Protein AF-A0ABD1BE06-F1 (afdb_monomer_lite)

InterPro domains:
  IPR000891 Pyruvate carboxyltransferase [PF00682] (87-171)
  IPR000891 Pyruvate carboxyltransferase [PS50991] (87-171)
  IPR002034 Alpha-isopropylmalate/homocitrate synthase, conserved site [PS00815] (94-110)
  IPR013785 Aldolase-type TIM barrel [G3DSA:3.20.20.70] (71-171)
  IPR050073 2-IPM synthase/homocitrate synthase-like [PTHR10277] (75-171)

Secondary structure (DSSP, 8-state):
--------TT-SS-------PPP--S---S---EEEEETTEEEEEE--BTTTB---------SPPP---PPPPPP-BTTB-SSTT----EE-TTTTGGGSTT----HHHHHHHHHHHHHHT-SEEE---TTT-HHHHHHHHHHHHHGGGS--TTS--PEEE----SSTTT-

Foldseek 3Di:
DDWDQDDDPPDPDRDDTDPDDPDDDPDDDQWDWDWDDDPQAHTWTFTDHPDDDTDTDGDDDPPPDPPPPPPDADDDDPVDHPDPPDDAAEDCCQAVVCVPVPNPDFLVRLLVVLLVVVQVPHQEYASYQLLPDVRSVVSLVVCCVPQQPDQHPSRDRHHYHHDADPDPSRD

pLDDT: mean 73.43, std 25.9, range [32.44, 98.69]

Organism: NCBI:txid228776

Sequence (171 aa):
MASLILRSPNLTSPSFYVSSIPALSSTTSPSSSLHLRSHHYRTISLTTAGKFNLSCSLSADSTPLPRYSPRRRPEYIPNRISDPNYVRIFDTTLRDGEQSPGATLTSKEKLDIARQLAKLGVDIIEAGFPAASKDDFEAVKTIAETVGNTLAENGYVPVICGLSRCNKKDI

Radius of gyration: 26.02 Å; chains: 1; bounding box: 33×56×70 Å

Structure (mmCIF, N/CA/C/O backbone):
data_AF-A0ABD1BE06-F1
#
_entry.id   AF-A0ABD1BE06-F1
#
loop_
_atom_site.group_PDB
_atom_site.id
_atom_site.type_symbol
_atom_site.label_atom_id
_atom_site.label_alt_id
_atom_site.label_comp_id
_atom_site.label_asym_id
_atom_site.label_entity_id
_atom_site.label_seq_id
_atom_site.pdbx_PDB_ins_code
_atom_site.Cartn_x
_atom_site.Cartn_y
_atom_site.Cartn_z
_atom_site.occupancy
_atom_site.B_iso_or_equiv
_atom_site.auth_seq_id
_atom_site.auth_comp_id
_atom_site.auth_asym_id
_atom_site.auth_atom_id
_atom_site.pdbx_PDB_model_num
ATOM 1 N N . MET A 1 1 ? -5.519 32.349 -29.544 1.00 35.03 1 MET A N 1
ATOM 2 C CA . MET A 1 1 ? -4.631 31.166 -29.558 1.00 35.03 1 MET A CA 1
ATOM 3 C C . MET A 1 1 ? -5.277 30.112 -30.443 1.00 35.03 1 MET A C 1
ATOM 5 O O . MET A 1 1 ? -6.339 29.628 -30.081 1.00 35.03 1 MET A O 1
ATOM 9 N N . ALA A 1 2 ? -4.714 29.826 -31.619 1.00 33.78 2 ALA A N 1
ATOM 10 C CA . ALA A 1 2 ? -5.191 28.744 -32.482 1.00 33.78 2 ALA A CA 1
ATOM 11 C C . ALA A 1 2 ? -4.342 27.495 -32.212 1.00 33.78 2 ALA A C 1
ATOM 13 O O . ALA A 1 2 ? -3.117 27.573 -32.273 1.00 33.78 2 ALA A O 1
ATOM 14 N N . SER A 1 3 ? -4.979 26.370 -31.890 1.00 37.59 3 SER A N 1
ATOM 15 C CA . SER A 1 3 ? -4.311 25.070 -31.767 1.00 37.59 3 SER A CA 1
ATOM 16 C C . SER A 1 3 ? -4.623 24.250 -33.018 1.00 37.59 3 SER A C 1
ATOM 18 O O . SER A 1 3 ? -5.779 24.186 -33.438 1.00 37.59 3 SER A O 1
ATOM 20 N N . LEU A 1 4 ? -3.597 23.675 -33.651 1.00 41.94 4 LEU A N 1
ATOM 21 C CA . LEU A 1 4 ? -3.738 22.862 -34.860 1.00 41.94 4 LEU A CA 1
ATOM 22 C C . LEU A 1 4 ? -3.504 21.393 -34.498 1.00 41.94 4 LEU A C 1
ATOM 24 O O . LEU A 1 4 ? -2.412 21.024 -34.068 1.00 41.94 4 LEU A O 1
ATOM 28 N N . ILE A 1 5 ? -4.525 20.557 -34.682 1.00 45.16 5 ILE A N 1
ATOM 29 C CA . ILE A 1 5 ? -4.421 19.108 -34.482 1.00 45.16 5 ILE A CA 1
ATOM 30 C C . ILE A 1 5 ? -4.087 18.474 -35.831 1.00 45.16 5 ILE A C 1
ATOM 32 O O . ILE A 1 5 ? -4.927 18.434 -36.729 1.00 45.16 5 ILE A O 1
ATOM 36 N N . LEU A 1 6 ? -2.868 17.958 -35.974 1.00 44.47 6 LEU A N 1
ATOM 37 C CA . LEU A 1 6 ? -2.470 17.183 -37.149 1.00 44.47 6 LEU A CA 1
ATOM 38 C C . LEU A 1 6 ? -2.797 15.705 -36.911 1.00 44.47 6 LEU A C 1
ATOM 40 O O . LEU A 1 6 ? -2.235 15.066 -36.020 1.00 44.47 6 LEU A O 1
ATOM 44 N N . ARG A 1 7 ? -3.723 15.159 -37.707 1.00 39.53 7 ARG A N 1
ATOM 45 C CA . ARG A 1 7 ? -4.039 13.724 -37.729 1.00 39.53 7 ARG A CA 1
ATOM 46 C C . ARG A 1 7 ? -3.272 13.050 -38.861 1.00 39.53 7 ARG A C 1
ATOM 48 O O . ARG A 1 7 ? -3.360 13.483 -40.005 1.00 39.53 7 ARG A O 1
ATOM 55 N N . SER A 1 8 ? -2.549 11.977 -38.546 1.00 42.25 8 SER A N 1
ATOM 56 C CA . SER A 1 8 ? -2.038 11.059 -39.566 1.00 42.25 8 SER A CA 1
ATOM 57 C C . SER A 1 8 ? -3.178 10.139 -40.019 1.00 42.25 8 SER A C 1
ATOM 59 O O . SER A 1 8 ? -3.894 9.628 -39.155 1.00 42.25 8 SER A O 1
ATOM 61 N N . PRO A 1 9 ? -3.359 9.889 -41.328 1.00 40.19 9 PRO A N 1
ATOM 62 C CA . PRO A 1 9 ? -4.442 9.040 -41.830 1.00 40.19 9 PRO A CA 1
ATOM 63 C C . PRO A 1 9 ? -4.316 7.558 -41.429 1.00 40.19 9 PRO A C 1
ATOM 65 O O . PRO A 1 9 ? -5.279 6.818 -41.582 1.00 40.19 9 PRO A O 1
ATOM 68 N N . ASN A 1 10 ? -3.168 7.128 -40.886 1.00 40.81 10 ASN A N 1
ATOM 69 C CA . ASN A 1 10 ? -2.872 5.717 -40.597 1.00 40.81 10 ASN A CA 1
ATOM 70 C C . ASN A 1 10 ? -2.800 5.358 -39.097 1.00 40.81 10 ASN A C 1
ATOM 72 O O . ASN A 1 10 ? -2.345 4.267 -38.761 1.00 40.81 10 ASN A O 1
ATOM 76 N N . LEU A 1 11 ? -3.217 6.242 -38.181 1.00 43.50 11 LEU A N 1
ATOM 77 C CA . LEU A 1 11 ? -3.169 6.001 -36.727 1.00 43.50 11 LEU A CA 1
ATOM 78 C C . LEU A 1 11 ? -4.510 6.347 -36.060 1.00 43.50 11 LEU A C 1
ATOM 80 O O . LEU A 1 11 ? -5.125 7.367 -36.364 1.00 43.50 11 LEU A O 1
ATOM 84 N N . THR A 1 12 ? -4.953 5.504 -35.123 1.00 41.25 12 THR A N 1
ATOM 85 C CA . THR A 1 12 ? -6.256 5.603 -34.434 1.00 41.25 12 THR A CA 1
ATOM 86 C C . THR A 1 12 ? -6.282 6.599 -33.265 1.00 41.25 12 THR A C 1
ATOM 88 O O . THR A 1 12 ? -7.329 6.782 -32.646 1.00 41.25 12 THR A O 1
ATOM 91 N N . SER A 1 13 ? -5.179 7.302 -32.983 1.00 39.88 13 SER A N 1
ATOM 92 C CA . SER A 1 13 ? -5.102 8.354 -31.959 1.00 39.88 13 SER A CA 1
ATOM 93 C C . SER A 1 13 ? -4.324 9.589 -32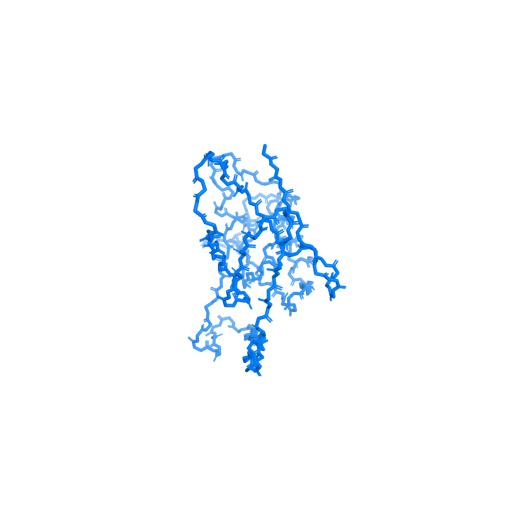.458 1.00 39.88 13 SER A C 1
ATOM 95 O O . SER A 1 13 ? -3.315 9.445 -33.151 1.00 39.88 13 SER A O 1
ATOM 97 N N . PRO A 1 14 ? -4.771 10.828 -32.156 1.00 40.31 14 PRO A N 1
ATOM 98 C CA . PRO A 1 14 ? -4.063 12.039 -32.571 1.00 40.31 14 PRO A CA 1
ATOM 99 C C . PRO A 1 14 ? -2.797 12.217 -31.721 1.00 40.31 14 PRO A C 1
ATOM 101 O O . PRO A 1 14 ? -2.886 12.405 -30.512 1.00 40.31 14 PRO A O 1
ATOM 104 N N . SER A 1 15 ? -1.612 12.143 -32.332 1.00 50.00 15 SER A N 1
ATOM 105 C CA . SER A 1 15 ? -0.344 12.073 -31.582 1.00 50.00 15 SER A CA 1
ATOM 106 C C . SER A 1 15 ? 0.370 13.407 -31.341 1.00 50.00 15 SER A C 1
ATOM 108 O O . SER A 1 15 ? 1.468 13.387 -30.790 1.00 50.00 15 SER A O 1
ATOM 110 N N . PHE A 1 16 ? -0.182 14.564 -31.732 1.00 47.78 16 PHE A N 1
ATOM 111 C CA . PHE A 1 16 ? 0.572 15.823 -31.646 1.00 47.78 16 PHE A CA 1
ATOM 112 C C . PHE A 1 16 ? -0.275 17.023 -31.210 1.00 47.78 16 PHE A C 1
ATOM 114 O O . PHE A 1 16 ? -1.317 17.313 -31.796 1.00 47.78 16 PHE A O 1
ATOM 121 N N . TYR A 1 17 ? 0.225 17.738 -30.197 1.00 37.91 17 TYR A N 1
ATOM 122 C CA . TYR A 1 17 ? -0.317 18.996 -29.689 1.00 37.91 17 TYR A CA 1
ATOM 123 C C . TYR A 1 17 ? 0.730 20.095 -29.880 1.00 37.91 17 TYR A C 1
ATOM 125 O O . TYR A 1 17 ? 1.838 19.994 -29.355 1.00 37.91 17 TYR A O 1
ATOM 133 N N . VAL A 1 18 ? 0.398 21.140 -30.639 1.00 44.56 18 VAL A N 1
ATOM 134 C CA . VAL A 1 18 ? 1.250 22.330 -30.777 1.00 44.56 18 VAL A CA 1
ATOM 135 C C . VAL A 1 18 ? 0.628 23.429 -29.925 1.00 44.56 18 VAL A C 1
ATOM 137 O O . VAL A 1 18 ? -0.462 23.916 -30.225 1.00 44.56 18 VAL A O 1
ATOM 140 N N . SER A 1 19 ? 1.293 23.774 -28.822 1.00 35.78 19 SER A N 1
ATOM 141 C CA . SER A 1 19 ? 0.739 24.648 -27.782 1.00 35.78 19 SER A CA 1
ATOM 142 C C . SER A 1 19 ? 0.806 26.141 -28.109 1.00 35.78 19 SER A C 1
ATOM 144 O O . SER A 1 19 ? 0.012 26.897 -27.555 1.00 35.78 19 SER A O 1
ATOM 146 N N . SER A 1 20 ? 1.676 26.571 -29.032 1.00 37.91 20 SER A N 1
ATOM 147 C CA . SER A 1 20 ? 1.848 27.992 -29.361 1.00 37.91 20 SER A CA 1
ATOM 148 C C . SER A 1 20 ? 2.323 28.185 -30.804 1.00 37.91 20 SER A C 1
ATOM 150 O O . SER A 1 20 ? 3.431 27.779 -31.148 1.00 37.91 20 SER A O 1
ATOM 152 N N . ILE A 1 21 ? 1.519 28.847 -31.642 1.00 44.59 21 ILE A N 1
ATOM 153 C CA . ILE A 1 21 ? 1.998 29.431 -32.906 1.00 44.59 21 ILE A CA 1
ATOM 154 C C . ILE A 1 21 ? 2.402 30.882 -32.592 1.00 44.59 21 ILE A C 1
ATOM 156 O O . ILE A 1 21 ? 1.544 31.632 -32.118 1.00 44.59 21 ILE A O 1
ATOM 160 N N . PRO A 1 22 ? 3.663 31.307 -32.803 1.00 37.34 22 PRO A N 1
ATOM 161 C CA . PRO A 1 22 ? 4.035 32.705 -32.606 1.00 37.34 22 PRO A CA 1
ATOM 162 C C . PRO A 1 22 ? 3.278 33.592 -33.606 1.00 37.34 22 PRO A C 1
ATOM 164 O O . PRO A 1 22 ? 3.129 33.237 -34.776 1.00 37.34 22 PRO A O 1
ATOM 167 N N . ALA A 1 23 ? 2.772 34.739 -33.145 1.00 35.34 23 ALA A N 1
ATOM 168 C CA . ALA A 1 23 ? 2.087 35.703 -34.000 1.00 35.34 23 ALA A CA 1
ATOM 169 C C . ALA A 1 23 ? 3.060 36.236 -35.067 1.00 35.34 23 ALA A C 1
ATOM 171 O O . ALA A 1 23 ? 4.103 36.794 -34.729 1.00 35.34 23 ALA A O 1
ATOM 172 N N . LEU A 1 24 ? 2.726 36.052 -36.349 1.00 41.53 24 LEU A N 1
ATOM 173 C CA . LEU A 1 24 ? 3.486 36.615 -37.467 1.00 41.53 24 LEU A CA 1
ATOM 174 C C . LEU A 1 24 ? 3.393 38.149 -37.422 1.00 41.53 24 LEU A C 1
ATOM 176 O O . LEU A 1 24 ? 2.318 38.705 -37.649 1.00 41.53 24 LEU A O 1
ATOM 180 N N . SER A 1 25 ? 4.508 38.837 -37.172 1.00 32.44 25 SER A N 1
ATOM 181 C CA . SER A 1 25 ? 4.654 40.250 -37.526 1.00 32.44 25 SER A CA 1
ATOM 182 C C . SER A 1 25 ? 4.948 40.375 -39.026 1.00 32.44 25 SER A C 1
ATOM 184 O O . SER A 1 25 ? 5.607 39.533 -39.636 1.00 32.44 25 SER A O 1
ATOM 186 N N . SER A 1 26 ? 4.387 41.410 -39.647 1.00 35.53 26 SER A N 1
ATOM 187 C CA . SER A 1 26 ? 4.256 41.596 -41.096 1.00 35.53 26 SER A CA 1
ATOM 188 C C . SER A 1 26 ? 5.537 42.050 -41.812 1.00 35.53 26 SER A C 1
ATOM 190 O O . SER A 1 26 ? 5.502 42.995 -42.599 1.00 35.53 26 SER A O 1
ATOM 192 N N . THR A 1 27 ? 6.670 41.390 -41.577 1.00 34.19 27 THR A N 1
ATOM 193 C CA . THR A 1 27 ? 7.905 41.614 -42.346 1.00 34.19 27 THR A CA 1
ATOM 194 C C . THR A 1 27 ? 8.480 40.276 -42.812 1.00 34.19 27 THR A C 1
ATOM 196 O O . THR A 1 27 ? 9.221 39.576 -42.130 1.00 34.19 27 THR A O 1
ATOM 199 N N . THR A 1 28 ? 8.056 39.889 -44.011 1.00 36.97 28 THR A N 1
ATOM 200 C CA . THR A 1 28 ? 8.385 38.641 -44.704 1.00 36.97 28 THR A CA 1
ATOM 201 C C . THR A 1 28 ? 9.868 38.508 -45.054 1.00 36.97 28 THR A C 1
ATOM 203 O O . THR A 1 28 ? 10.404 39.305 -45.819 1.00 36.97 28 THR A O 1
ATOM 206 N N . SER A 1 29 ? 10.474 37.400 -44.620 1.00 35.03 29 SER A N 1
ATOM 207 C CA . SER A 1 29 ? 11.461 36.636 -45.398 1.00 35.03 29 SER A CA 1
ATOM 208 C C . SER A 1 29 ? 10.888 35.216 -45.616 1.00 35.03 29 SER A C 1
ATOM 210 O O . SER A 1 29 ? 10.265 34.677 -44.701 1.00 35.03 29 SER A O 1
ATOM 212 N N . PRO A 1 30 ? 10.980 34.619 -46.823 1.00 39.34 30 PRO A N 1
ATOM 213 C CA . PRO A 1 30 ? 10.006 33.621 -47.294 1.00 39.34 30 PRO A CA 1
ATOM 214 C C . PRO A 1 30 ? 10.231 32.172 -46.829 1.00 39.34 30 PRO A C 1
ATOM 216 O O . PRO A 1 30 ? 9.539 31.281 -47.307 1.00 39.34 30 PRO A O 1
ATOM 219 N N . SER A 1 31 ? 11.146 31.912 -45.894 1.00 43.72 31 SER A N 1
ATOM 220 C CA . SER A 1 31 ? 11.446 30.543 -45.456 1.00 43.72 31 SER A CA 1
ATOM 221 C C . SER A 1 31 ? 11.788 30.502 -43.971 1.00 43.72 31 SER A C 1
ATOM 223 O O . SER A 1 31 ? 12.952 30.485 -43.586 1.00 43.72 31 SER A O 1
ATOM 225 N N . SER A 1 32 ? 10.768 30.483 -43.117 1.00 42.41 32 SER A N 1
ATOM 226 C CA . SER A 1 32 ? 10.936 30.171 -41.694 1.00 42.41 32 SER A CA 1
ATOM 227 C C . SER A 1 32 ? 10.696 28.672 -41.498 1.00 42.41 32 SER A C 1
ATOM 229 O O . SER A 1 32 ? 9.570 28.209 -41.661 1.00 42.41 32 SER A O 1
ATOM 231 N N . SER A 1 33 ? 11.738 27.899 -41.182 1.00 44.47 33 SER A N 1
ATOM 232 C CA . SER A 1 33 ? 11.607 26.470 -40.862 1.00 44.47 33 SER A CA 1
ATOM 233 C C . SER A 1 33 ? 11.544 26.262 -39.349 1.00 44.47 33 SER A C 1
ATOM 235 O O . SER A 1 33 ? 12.511 26.567 -38.646 1.00 44.47 33 SER A O 1
ATOM 237 N N . LEU A 1 34 ? 10.441 25.709 -38.843 1.00 44.16 34 LEU A N 1
ATOM 238 C CA . LEU A 1 34 ? 10.335 25.253 -37.452 1.00 44.16 34 LEU A CA 1
ATOM 239 C C . LEU A 1 34 ? 10.709 23.770 -37.369 1.00 44.16 34 LEU A C 1
ATOM 241 O O . LEU A 1 34 ? 10.161 22.954 -38.108 1.00 44.16 34 LEU A O 1
ATOM 245 N N . HIS A 1 35 ? 11.627 23.436 -36.460 1.00 44.28 35 HIS A N 1
ATOM 246 C CA . HIS A 1 35 ? 12.053 22.064 -36.187 1.00 44.28 35 HIS A CA 1
ATOM 247 C C . HIS A 1 35 ? 11.458 21.609 -34.849 1.00 44.28 35 HIS A C 1
ATOM 249 O O . HIS A 1 35 ? 11.864 22.100 -33.796 1.00 44.28 35 HIS A O 1
ATOM 255 N N . LEU A 1 36 ? 10.515 20.663 -34.872 1.00 43.56 36 LEU A N 1
ATOM 256 C CA . LEU A 1 36 ? 10.057 19.977 -33.658 1.00 43.56 36 LEU A CA 1
ATOM 257 C C . LEU A 1 36 ? 10.784 18.635 -33.504 1.00 43.56 36 LEU A C 1
ATOM 259 O O . LEU A 1 36 ? 10.876 17.854 -34.454 1.00 43.56 36 LEU A O 1
ATOM 263 N N . ARG A 1 37 ? 11.284 18.357 -32.294 1.00 38.72 37 ARG A N 1
ATOM 264 C CA . ARG A 1 37 ? 11.827 17.046 -31.911 1.00 38.72 37 ARG A CA 1
ATOM 265 C C . ARG A 1 37 ? 10.743 16.218 -31.224 1.00 38.72 37 ARG A C 1
ATOM 267 O O . ARG A 1 37 ? 10.124 16.687 -30.275 1.00 38.72 37 ARG A O 1
ATOM 274 N N . SER A 1 38 ? 10.546 14.984 -31.682 1.00 43.88 38 SER A N 1
ATOM 275 C CA . SER A 1 38 ? 9.702 13.977 -31.029 1.00 43.88 38 SER A CA 1
ATOM 276 C C . SER A 1 38 ? 10.582 12.830 -30.532 1.00 43.88 38 SER A C 1
ATOM 278 O O . SER A 1 38 ? 11.538 12.452 -31.203 1.00 43.88 38 SER A O 1
ATOM 280 N N . HIS A 1 39 ? 10.247 12.235 -29.384 1.00 41.94 39 HIS A N 1
ATOM 281 C CA . HIS A 1 39 ? 10.956 11.058 -28.863 1.00 41.94 39 HIS A CA 1
ATOM 282 C C . HIS A 1 39 ? 10.866 9.829 -29.785 1.00 41.94 39 HIS A C 1
ATOM 284 O O . HIS A 1 39 ? 11.693 8.930 -29.666 1.00 41.94 39 HIS A O 1
ATOM 290 N N . HIS A 1 40 ? 9.913 9.806 -30.724 1.00 45.06 40 HIS A N 1
ATOM 291 C CA . HIS A 1 40 ? 9.752 8.717 -31.691 1.00 45.06 40 HIS A CA 1
ATOM 292 C C . HIS A 1 40 ? 10.195 9.054 -33.122 1.00 45.06 40 HIS A C 1
ATOM 294 O O . HIS A 1 40 ? 10.327 8.139 -33.928 1.00 45.06 40 HIS A O 1
ATOM 300 N N . TYR A 1 41 ? 10.463 10.323 -33.452 1.00 44.19 41 TYR A N 1
ATOM 301 C CA . TYR A 1 41 ? 10.780 10.741 -34.824 1.00 44.19 41 TYR A CA 1
ATOM 302 C C . TYR A 1 41 ? 11.868 11.815 -34.839 1.00 44.19 41 TYR A C 1
ATOM 304 O O . TYR A 1 41 ? 11.776 12.816 -34.124 1.00 44.19 41 TYR A O 1
ATOM 312 N N . ARG A 1 42 ? 12.908 11.622 -35.668 1.00 44.41 42 ARG A N 1
ATOM 313 C CA . ARG A 1 42 ? 14.118 12.459 -35.617 1.00 44.41 42 ARG A CA 1
ATOM 314 C C . ARG A 1 42 ? 13.889 13.920 -36.013 1.00 44.41 42 ARG A C 1
ATOM 316 O O . ARG A 1 42 ? 14.591 14.773 -35.473 1.00 44.41 42 ARG A O 1
ATOM 323 N N . THR A 1 43 ? 12.959 14.258 -36.911 1.00 43.34 43 THR A N 1
ATOM 324 C CA . THR A 1 43 ? 12.722 15.661 -37.314 1.00 43.34 43 THR A CA 1
ATOM 325 C C . THR A 1 43 ? 11.352 15.840 -37.972 1.00 43.34 43 THR A C 1
ATOM 327 O O . THR A 1 43 ? 11.017 15.093 -38.884 1.00 43.34 43 THR A O 1
ATOM 330 N N . ILE A 1 44 ? 10.580 16.843 -37.539 1.00 47.97 44 ILE A N 1
ATOM 331 C CA . ILE A 1 44 ? 9.427 17.370 -38.287 1.00 47.97 44 ILE A CA 1
ATOM 332 C C . ILE A 1 44 ? 9.832 18.740 -38.832 1.00 47.97 44 ILE A C 1
ATOM 334 O O . ILE A 1 44 ? 10.119 19.642 -38.041 1.00 47.97 44 ILE A O 1
ATOM 338 N N . SER A 1 45 ? 9.855 18.886 -40.157 1.00 46.31 45 SER A N 1
ATOM 339 C CA . SER A 1 45 ? 10.127 20.158 -40.834 1.00 46.31 45 SER A CA 1
ATOM 340 C C . SER A 1 45 ? 8.823 20.771 -41.332 1.00 46.31 45 SER A C 1
ATOM 342 O O . SER A 1 45 ? 8.096 20.147 -42.101 1.00 46.31 45 SER A O 1
ATOM 344 N N . LEU A 1 46 ? 8.533 21.995 -40.895 1.00 46.81 46 LEU A N 1
ATOM 345 C CA . LEU A 1 46 ? 7.391 22.790 -41.349 1.00 46.81 46 LEU A CA 1
ATOM 346 C C . LEU A 1 46 ? 7.912 23.958 -42.186 1.00 46.81 46 LEU A C 1
ATOM 348 O O . LEU A 1 46 ? 8.637 24.806 -41.666 1.00 46.81 46 LEU A O 1
ATOM 352 N N . THR A 1 47 ? 7.557 23.997 -43.469 1.00 45.72 47 THR A N 1
ATOM 353 C CA . THR A 1 47 ? 7.867 25.107 -44.378 1.00 45.72 47 THR A CA 1
ATOM 354 C C . THR A 1 47 ? 6.581 25.807 -44.798 1.00 45.72 47 THR A C 1
ATOM 356 O O . THR A 1 47 ? 5.597 25.164 -45.158 1.00 45.72 47 THR A O 1
ATOM 359 N N . THR A 1 48 ? 6.582 27.138 -44.756 1.00 46.06 48 THR A N 1
ATOM 360 C CA . THR A 1 48 ? 5.449 27.954 -45.203 1.00 46.06 48 THR A CA 1
ATOM 361 C C . THR A 1 48 ? 5.796 28.578 -46.549 1.00 46.06 48 THR A C 1
ATOM 363 O O . THR A 1 48 ? 6.506 29.576 -46.597 1.00 46.06 48 THR A O 1
ATOM 366 N N . ALA A 1 49 ? 5.289 28.014 -47.645 1.00 39.97 49 ALA A N 1
ATOM 367 C CA . ALA A 1 49 ? 5.175 28.739 -48.910 1.00 39.97 49 ALA A CA 1
ATOM 368 C C . ALA A 1 49 ? 3.786 29.401 -48.956 1.00 39.97 49 ALA A C 1
ATOM 370 O O . ALA A 1 49 ? 2.828 28.845 -48.420 1.00 39.97 49 ALA A O 1
ATOM 371 N N . GLY A 1 50 ? 3.682 30.608 -49.519 1.00 43.59 50 GLY A N 1
ATOM 372 C CA . GLY A 1 50 ? 2.467 31.437 -49.495 1.00 43.59 50 GLY A CA 1
ATOM 373 C C . GLY A 1 50 ? 1.146 30.689 -49.766 1.00 43.59 50 GLY A C 1
ATOM 374 O O . GLY A 1 50 ? 1.106 29.712 -50.504 1.00 43.59 50 GLY A O 1
ATOM 375 N N . LYS A 1 51 ? 0.057 31.189 -49.155 1.00 42.31 51 LYS A N 1
ATOM 376 C CA . LYS A 1 51 ? -1.279 30.556 -49.059 1.00 42.31 51 LYS A CA 1
ATOM 377 C C . LYS A 1 51 ? -1.216 29.101 -48.548 1.00 42.31 51 LYS A C 1
ATOM 379 O O . LYS A 1 51 ? -1.375 28.147 -49.297 1.00 42.31 51 LYS A O 1
ATOM 384 N N . PHE A 1 52 ? -1.002 29.004 -47.229 1.00 38.56 52 PHE A N 1
ATOM 385 C CA . PHE A 1 52 ? -1.222 27.877 -46.305 1.00 38.56 52 PHE A CA 1
ATOM 386 C C . PHE A 1 52 ? -1.335 26.471 -46.925 1.00 38.56 52 PHE A C 1
ATOM 388 O O . PHE A 1 52 ? -2.397 25.855 -46.896 1.00 38.56 52 PHE A O 1
ATOM 395 N N . ASN A 1 53 ? -0.212 25.922 -47.389 1.00 34.09 53 ASN A N 1
ATOM 396 C CA . ASN A 1 53 ? -0.030 24.475 -47.493 1.00 34.09 53 ASN A CA 1
ATOM 397 C C . ASN A 1 53 ? 1.060 24.049 -46.502 1.00 34.09 53 ASN A C 1
ATOM 399 O O . ASN A 1 53 ? 2.208 24.462 -46.636 1.00 34.09 53 ASN A O 1
ATOM 403 N N . LEU A 1 54 ? 0.694 23.247 -45.496 1.00 41.66 54 LEU A N 1
ATOM 404 C CA . LEU A 1 5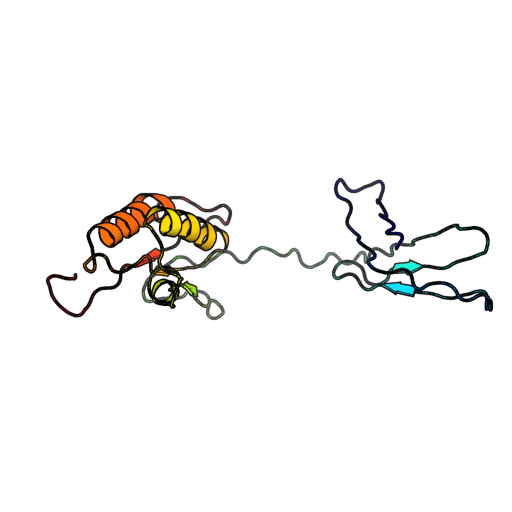4 ? 1.648 22.580 -44.607 1.00 41.66 54 LEU A CA 1
ATOM 405 C C . LEU A 1 54 ? 1.944 21.188 -45.175 1.00 41.66 54 LEU A C 1
ATOM 407 O O . LEU A 1 54 ? 1.064 20.329 -45.180 1.00 41.66 54 LEU A O 1
ATOM 411 N N . SER A 1 55 ? 3.181 20.942 -45.605 1.00 39.81 55 SER A N 1
ATOM 412 C CA . SER A 1 55 ? 3.663 19.595 -45.929 1.00 39.81 55 SER A CA 1
ATOM 413 C C . SER A 1 55 ? 4.544 19.068 -44.798 1.00 39.81 55 SER A C 1
ATOM 415 O O . SER A 1 55 ? 5.493 19.740 -44.404 1.00 39.81 55 SER A O 1
ATOM 417 N N . CYS A 1 56 ? 4.253 17.867 -44.295 1.00 41.75 56 CYS A N 1
ATOM 418 C CA . CYS A 1 56 ? 5.077 17.157 -43.316 1.00 41.75 56 CYS A CA 1
ATOM 419 C C . CYS A 1 56 ? 5.673 15.917 -43.992 1.00 41.75 56 CYS A C 1
ATOM 421 O O . CYS A 1 56 ? 4.925 15.053 -44.449 1.00 41.75 56 CYS A O 1
ATOM 423 N N . SER A 1 57 ? 7.000 15.826 -44.073 1.00 45.38 57 SER A N 1
ATOM 424 C CA . SER A 1 57 ? 7.695 14.615 -44.513 1.00 45.38 57 SER A CA 1
ATOM 425 C C . SER A 1 57 ? 8.203 13.844 -43.293 1.00 45.38 57 SER A C 1
ATOM 427 O O . SER A 1 57 ? 9.007 14.349 -42.514 1.00 45.38 57 SER A O 1
ATOM 429 N N . LEU A 1 58 ? 7.723 12.609 -43.116 1.00 46.44 58 LEU A N 1
ATOM 430 C CA . LEU A 1 58 ? 8.267 11.676 -42.129 1.00 46.44 58 LEU A CA 1
ATOM 431 C C . LEU A 1 58 ? 9.344 10.821 -42.800 1.00 46.44 58 LEU A C 1
ATOM 433 O O . LEU A 1 58 ? 9.034 9.999 -43.660 1.00 46.44 58 LEU A O 1
ATOM 437 N N . SER A 1 59 ? 10.600 10.973 -42.387 1.00 45.19 59 SER A N 1
ATOM 438 C CA . SER A 1 59 ? 11.629 9.969 -42.652 1.00 45.19 59 SER A CA 1
ATOM 439 C C . SER A 1 59 ? 11.552 8.893 -41.567 1.00 45.19 59 SER A C 1
ATOM 441 O O . SER A 1 59 ? 11.937 9.111 -40.418 1.00 45.19 59 SER A O 1
ATOM 443 N N . ALA A 1 60 ? 11.000 7.731 -41.917 1.00 48.03 60 ALA A N 1
ATOM 444 C CA . ALA A 1 60 ? 11.082 6.549 -41.070 1.00 48.03 60 ALA A CA 1
ATOM 445 C C . ALA A 1 60 ? 12.504 5.981 -41.174 1.00 48.03 60 ALA A C 1
ATOM 447 O O . ALA A 1 60 ? 12.945 5.598 -42.256 1.00 48.03 60 ALA A O 1
ATOM 448 N N . ASP A 1 61 ? 13.229 5.958 -40.058 1.00 43.47 61 ASP A N 1
ATOM 449 C CA . ASP A 1 61 ? 14.470 5.197 -39.948 1.00 43.47 61 ASP A CA 1
ATOM 450 C C . ASP A 1 61 ? 14.108 3.706 -40.038 1.00 43.47 61 ASP A C 1
ATOM 452 O O . ASP A 1 61 ? 13.332 3.199 -39.229 1.00 43.47 61 ASP A O 1
ATOM 456 N N . SER A 1 62 ? 14.599 3.019 -41.070 1.00 45.38 62 SER A N 1
ATOM 457 C CA . SER A 1 62 ? 14.326 1.598 -41.311 1.00 45.38 62 SER A CA 1
ATOM 458 C C . SER A 1 62 ? 15.162 0.672 -40.427 1.00 45.38 62 SER A C 1
ATOM 460 O O . SER A 1 62 ? 15.098 -0.547 -40.593 1.00 45.38 62 SER A O 1
ATOM 462 N N . THR A 1 63 ? 15.969 1.212 -39.510 1.00 48.56 63 THR A N 1
ATOM 463 C CA . THR A 1 63 ? 16.611 0.394 -38.483 1.00 48.56 63 THR A CA 1
ATOM 464 C C . THR A 1 63 ? 15.549 -0.082 -37.486 1.00 48.56 63 THR A C 1
ATOM 466 O O . THR A 1 63 ? 14.880 0.737 -36.852 1.00 48.56 63 THR A O 1
ATOM 469 N N . PRO A 1 64 ? 15.337 -1.405 -37.329 1.00 52.44 64 PRO A N 1
ATOM 470 C CA . PRO A 1 64 ? 14.442 -1.899 -36.297 1.00 52.44 64 PRO A CA 1
ATOM 471 C C . PRO A 1 64 ? 14.973 -1.409 -34.952 1.00 52.44 64 PRO A C 1
ATOM 473 O O . PRO A 1 64 ? 16.080 -1.783 -34.555 1.00 52.44 64 PRO A O 1
ATOM 476 N N . LEU A 1 65 ? 14.199 -0.578 -34.246 1.00 51.94 65 LEU A N 1
ATOM 477 C CA . LEU A 1 65 ? 14.484 -0.302 -32.843 1.00 51.94 65 LEU A CA 1
ATOM 478 C C . LEU A 1 65 ? 14.643 -1.658 -32.143 1.00 51.94 65 LEU A C 1
ATOM 480 O O . LEU A 1 65 ? 13.857 -2.572 -32.435 1.00 51.94 65 LEU A O 1
ATOM 484 N N . PRO A 1 66 ? 15.648 -1.835 -31.263 1.00 50.94 66 PRO A N 1
ATOM 485 C CA . PRO A 1 66 ? 15.777 -3.077 -30.520 1.00 50.94 66 PRO A CA 1
ATOM 486 C C . PRO A 1 66 ? 14.421 -3.351 -29.881 1.00 50.94 66 PRO A C 1
ATOM 488 O O . PRO A 1 66 ? 13.879 -2.481 -29.197 1.00 50.94 66 PRO A O 1
ATOM 491 N N . ARG A 1 67 ? 13.834 -4.517 -30.182 1.00 49.06 67 ARG A N 1
ATOM 492 C CA . ARG A 1 67 ? 12.548 -4.915 -29.609 1.00 49.06 67 ARG A CA 1
ATOM 493 C C . ARG A 1 67 ? 12.701 -4.811 -28.101 1.00 49.06 67 ARG A C 1
ATOM 495 O O . ARG A 1 67 ? 13.391 -5.640 -27.507 1.00 49.06 67 ARG A O 1
ATOM 502 N N . TYR A 1 68 ? 12.107 -3.773 -27.510 1.00 49.84 68 TYR A N 1
ATOM 503 C CA . TYR A 1 68 ? 12.029 -3.621 -26.069 1.00 49.84 68 TYR A CA 1
ATOM 504 C C . TYR A 1 68 ? 11.243 -4.825 -25.573 1.00 49.84 68 TYR A C 1
ATOM 506 O O . TYR A 1 68 ? 10.020 -4.879 -25.656 1.00 49.84 68 TYR A O 1
ATOM 514 N N . SER A 1 69 ? 11.975 -5.853 -25.167 1.00 54.78 69 SER A N 1
ATOM 515 C CA . SER A 1 69 ? 11.401 -6.971 -24.453 1.00 54.78 69 SER A CA 1
ATOM 516 C C . SER A 1 69 ? 11.298 -6.463 -23.026 1.00 54.78 69 SER A C 1
ATOM 518 O O . SER A 1 69 ? 12.352 -6.194 -22.438 1.00 54.78 69 SER A O 1
ATOM 520 N N . PRO A 1 70 ? 10.088 -6.236 -22.484 1.00 63.75 70 PRO A N 1
ATOM 521 C CA . PRO A 1 70 ? 9.965 -5.803 -21.104 1.00 63.75 70 PRO A CA 1
ATOM 522 C C . PRO A 1 70 ? 10.753 -6.793 -20.251 1.00 63.75 70 PRO A C 1
ATOM 524 O O . PRO A 1 70 ? 10.538 -8.007 -20.342 1.00 63.75 70 PRO A O 1
ATOM 527 N N . ARG A 1 71 ? 11.743 -6.290 -19.500 1.00 72.12 71 ARG A N 1
ATOM 528 C CA . ARG A 1 71 ? 12.509 -7.141 -18.589 1.00 72.12 71 ARG A CA 1
ATOM 529 C C . ARG A 1 71 ? 11.498 -7.782 -17.650 1.00 72.12 71 ARG A C 1
ATOM 531 O O . ARG A 1 71 ? 10.750 -7.080 -16.973 1.00 72.12 71 ARG A O 1
ATOM 538 N N . ARG A 1 72 ? 11.438 -9.113 -17.655 1.00 78.12 72 ARG A N 1
ATOM 539 C CA . ARG A 1 72 ? 10.590 -9.842 -16.714 1.00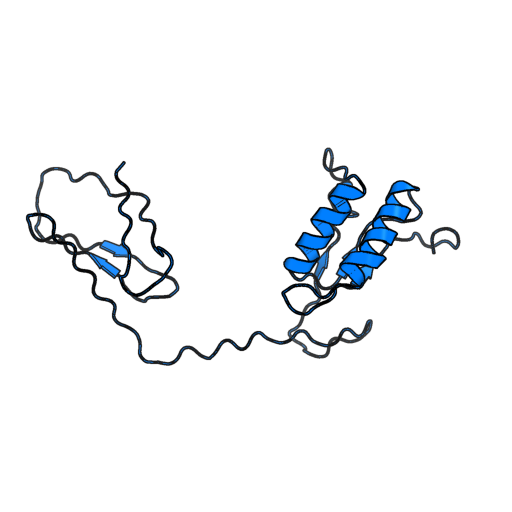 78.12 72 ARG A CA 1
ATOM 540 C C . ARG A 1 72 ? 11.111 -9.564 -15.311 1.00 78.12 72 ARG A C 1
ATOM 542 O O . ARG A 1 72 ? 12.324 -9.586 -15.100 1.00 78.12 72 ARG A O 1
ATOM 549 N N . ARG A 1 73 ? 10.204 -9.293 -14.373 1.00 86.31 73 ARG A N 1
ATOM 550 C CA . ARG A 1 73 ? 10.583 -9.181 -12.964 1.00 86.31 73 ARG A CA 1
ATOM 551 C C . ARG A 1 73 ? 11.193 -10.502 -12.500 1.00 86.31 73 ARG A C 1
ATOM 553 O O . ARG A 1 73 ? 10.706 -11.558 -12.916 1.00 86.31 73 ARG A O 1
ATOM 560 N N . PRO A 1 74 ? 12.252 -10.461 -11.681 1.00 89.69 74 PRO A N 1
ATOM 561 C CA . PRO A 1 74 ? 12.777 -11.661 -11.061 1.00 89.69 74 PRO A CA 1
ATOM 562 C C . PRO A 1 74 ? 11.732 -12.261 -10.117 1.00 89.69 74 PRO A C 1
ATOM 564 O O . PRO A 1 74 ? 10.874 -11.559 -9.582 1.00 89.69 74 PRO A O 1
ATOM 567 N N . GLU A 1 75 ? 11.829 -13.567 -9.893 1.00 90.12 75 GLU A N 1
ATOM 568 C CA . GLU A 1 75 ? 11.044 -14.252 -8.871 1.00 90.12 75 GLU A CA 1
ATOM 569 C C . GLU A 1 75 ? 11.319 -13.647 -7.483 1.00 90.12 75 GLU A C 1
ATOM 571 O O . GLU A 1 75 ? 12.462 -13.312 -7.140 1.00 90.12 75 GLU A O 1
ATOM 576 N N . TYR A 1 76 ? 10.270 -13.493 -6.673 1.00 91.50 76 TYR A N 1
ATOM 577 C CA . TYR A 1 76 ? 10.415 -12.966 -5.323 1.00 91.50 76 TYR A CA 1
ATOM 578 C C . TYR A 1 76 ? 10.963 -14.041 -4.377 1.00 91.50 76 TYR A C 1
ATOM 580 O O . TYR A 1 76 ? 10.297 -15.021 -4.060 1.00 91.50 76 TYR A O 1
ATOM 588 N N . ILE A 1 77 ? 12.179 -13.816 -3.880 1.00 94.50 77 ILE A N 1
ATOM 589 C CA . ILE A 1 77 ? 12.810 -14.604 -2.818 1.00 94.50 77 ILE A CA 1
ATOM 590 C C . ILE A 1 77 ? 13.231 -13.612 -1.723 1.00 94.50 77 ILE A C 1
ATOM 592 O O . ILE A 1 77 ? 14.063 -12.745 -2.013 1.00 94.50 77 ILE A O 1
ATOM 596 N N . PRO A 1 78 ? 12.708 -13.685 -0.482 1.00 93.75 78 PRO A N 1
ATOM 597 C CA . PRO A 1 78 ? 12.925 -12.657 0.543 1.00 93.75 78 PRO A CA 1
ATOM 598 C C . PRO A 1 78 ? 14.387 -12.213 0.698 1.00 93.75 78 PRO A C 1
ATOM 600 O O . PRO A 1 78 ? 14.678 -11.024 0.621 1.00 93.75 78 PRO A O 1
ATOM 603 N N . ASN A 1 79 ? 15.318 -13.168 0.753 1.00 95.69 79 ASN A N 1
ATOM 604 C CA . ASN A 1 79 ? 16.739 -12.916 1.022 1.00 95.69 79 ASN A CA 1
ATOM 605 C C . ASN A 1 79 ? 17.639 -12.950 -0.228 1.00 95.69 79 ASN A C 1
ATOM 607 O O . ASN A 1 79 ? 18.855 -13.088 -0.105 1.00 95.69 79 ASN A O 1
ATOM 611 N N . ARG A 1 80 ? 17.073 -12.891 -1.442 1.00 95.06 80 ARG A N 1
ATOM 612 C CA . ARG A 1 80 ? 17.846 -13.003 -2.690 1.00 95.06 80 ARG A CA 1
ATOM 613 C C . ARG A 1 80 ? 17.230 -12.190 -3.823 1.00 95.06 80 ARG A C 1
ATOM 615 O O . ARG A 1 80 ? 16.030 -12.267 -4.059 1.00 95.06 80 ARG A O 1
ATOM 622 N N . ILE A 1 81 ? 18.070 -11.488 -4.581 1.00 94.50 81 ILE A N 1
ATOM 623 C CA . ILE A 1 81 ? 17.708 -10.837 -5.847 1.00 94.50 81 ILE A CA 1
ATOM 624 C C . ILE A 1 81 ? 18.546 -11.490 -6.951 1.00 94.50 81 ILE A C 1
ATOM 626 O O . ILE A 1 81 ? 19.769 -11.537 -6.851 1.00 94.50 81 ILE A O 1
ATOM 630 N N . SER A 1 82 ? 17.895 -12.076 -7.959 1.00 90.75 82 SER A N 1
ATOM 631 C CA . SER A 1 82 ? 18.577 -12.888 -8.977 1.00 90.75 82 SER A CA 1
ATOM 632 C C . SER A 1 82 ? 19.237 -12.072 -10.091 1.00 90.75 82 SER A C 1
ATOM 634 O O . SER A 1 82 ? 20.245 -12.514 -10.632 1.00 90.75 82 SER A O 1
ATOM 636 N N . ASP A 1 83 ? 18.680 -10.911 -10.445 1.00 92.25 83 ASP A N 1
ATOM 637 C CA . ASP A 1 83 ? 19.293 -9.972 -11.393 1.00 92.25 83 ASP A CA 1
ATOM 638 C C . ASP A 1 83 ? 20.066 -8.904 -10.599 1.00 92.25 83 ASP A C 1
ATOM 640 O O . ASP A 1 83 ? 19.438 -8.162 -9.840 1.00 92.25 83 ASP A O 1
ATOM 644 N N . PRO A 1 84 ? 21.398 -8.787 -10.761 1.00 91.44 84 PRO A N 1
ATOM 645 C CA . PRO A 1 84 ? 22.202 -7.803 -10.034 1.00 91.44 84 PRO A CA 1
ATOM 646 C C . PRO A 1 84 ? 21.841 -6.346 -10.359 1.00 91.44 84 PRO A C 1
ATOM 648 O O . PRO A 1 84 ? 22.227 -5.448 -9.619 1.00 91.44 84 PRO A O 1
ATOM 651 N N . ASN A 1 85 ? 21.106 -6.095 -11.447 1.00 92.19 85 ASN A N 1
ATOM 652 C CA . ASN A 1 85 ? 20.638 -4.759 -11.819 1.00 92.19 85 ASN A CA 1
ATOM 653 C C . ASN A 1 85 ? 19.220 -4.459 -11.312 1.00 92.19 85 ASN A C 1
ATOM 655 O O . ASN A 1 85 ? 18.681 -3.395 -11.616 1.00 92.19 85 ASN A O 1
ATOM 659 N N . TYR A 1 86 ? 18.582 -5.398 -10.608 1.00 94.19 86 TYR A N 1
ATOM 660 C CA . TYR A 1 86 ? 17.231 -5.216 -10.097 1.00 94.19 86 TYR A CA 1
ATOM 661 C C . TYR A 1 86 ? 17.256 -4.609 -8.696 1.00 94.19 86 TYR A C 1
ATOM 663 O O . TYR A 1 86 ? 17.902 -5.131 -7.789 1.00 94.19 86 TYR A O 1
ATOM 671 N N . VAL A 1 87 ? 16.497 -3.532 -8.508 1.00 95.38 87 VAL A N 1
ATOM 672 C CA . VAL A 1 87 ? 16.285 -2.889 -7.209 1.00 95.38 87 VAL A CA 1
ATOM 673 C C . VAL A 1 87 ? 14.821 -3.067 -6.842 1.00 95.38 87 VAL A C 1
ATOM 675 O O . VAL A 1 87 ? 13.950 -2.672 -7.613 1.00 95.38 87 VAL A O 1
ATOM 678 N N . ARG A 1 88 ? 14.552 -3.662 -5.675 1.00 96.06 88 ARG A N 1
ATOM 679 C CA . ARG A 1 88 ? 13.186 -3.764 -5.156 1.00 96.06 88 ARG A CA 1
ATOM 680 C C . ARG A 1 88 ? 12.721 -2.413 -4.639 1.00 96.06 88 ARG A C 1
ATOM 682 O O . ARG A 1 88 ? 13.422 -1.785 -3.846 1.00 96.06 88 ARG A O 1
ATOM 689 N N . ILE A 1 89 ? 11.525 -2.013 -5.039 1.00 97.44 89 ILE A N 1
ATOM 690 C CA . ILE A 1 89 ? 10.864 -0.812 -4.546 1.00 97.44 89 ILE A CA 1
ATOM 691 C C . ILE A 1 89 ? 9.936 -1.197 -3.398 1.00 97.44 89 ILE A C 1
ATOM 693 O O . ILE A 1 89 ? 8.952 -1.915 -3.586 1.00 97.44 89 ILE A O 1
ATOM 697 N N . PHE A 1 90 ? 10.283 -0.711 -2.212 1.00 98.44 90 PHE A N 1
ATOM 698 C CA . PHE A 1 90 ? 9.471 -0.792 -1.008 1.00 98.44 90 PHE A CA 1
ATOM 699 C C . PHE A 1 90 ? 8.773 0.552 -0.813 1.00 98.44 90 PHE A C 1
ATOM 701 O O . PHE A 1 90 ? 9.441 1.563 -0.597 1.00 98.44 90 PHE A O 1
ATOM 708 N N . ASP A 1 91 ? 7.449 0.565 -0.928 1.00 98.56 91 ASP A N 1
ATOM 709 C CA . ASP A 1 91 ? 6.643 1.777 -0.809 1.00 98.56 91 ASP A CA 1
ATOM 710 C C . ASP A 1 91 ? 5.983 1.861 0.574 1.00 98.56 91 ASP A C 1
ATOM 712 O O . ASP A 1 91 ? 5.314 0.920 1.007 1.00 98.56 91 ASP A O 1
ATOM 716 N N . THR A 1 92 ? 6.177 2.991 1.260 1.00 98.06 92 THR A N 1
ATOM 717 C CA . THR A 1 92 ? 5.660 3.268 2.613 1.00 98.06 92 THR A CA 1
ATOM 718 C C . THR A 1 92 ? 4.507 4.276 2.621 1.00 98.06 92 THR A C 1
ATOM 720 O O . THR A 1 92 ? 4.140 4.797 3.677 1.00 98.06 92 THR A O 1
ATOM 723 N N . THR A 1 93 ? 3.908 4.581 1.463 1.00 97.69 93 THR A N 1
ATOM 724 C CA . THR A 1 93 ? 2.883 5.634 1.332 1.00 97.69 93 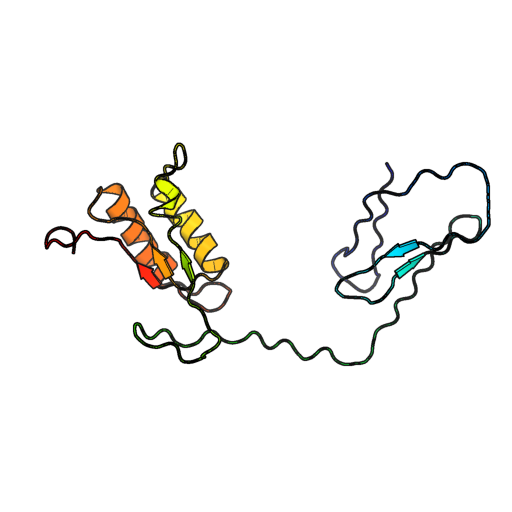THR A CA 1
ATOM 725 C C . THR A 1 93 ? 1.700 5.402 2.272 1.00 97.69 93 THR A C 1
ATOM 727 O O . THR A 1 93 ? 1.207 6.345 2.885 1.00 97.69 93 THR A O 1
ATOM 730 N N . LEU A 1 94 ? 1.267 4.149 2.432 1.00 97.88 94 LEU A N 1
ATOM 731 C CA . LEU A 1 94 ? 0.092 3.796 3.237 1.00 97.88 94 LEU A CA 1
ATOM 732 C C . LEU A 1 94 ? 0.350 3.731 4.748 1.00 97.88 94 LEU A C 1
ATOM 734 O O . LEU A 1 94 ? -0.601 3.507 5.495 1.00 97.88 94 LEU A O 1
ATOM 738 N N . ARG A 1 95 ? 1.603 3.900 5.191 1.00 96.81 95 ARG A N 1
ATOM 739 C CA . ARG A 1 95 ? 1.996 3.820 6.605 1.00 96.81 95 ARG A CA 1
ATOM 740 C C . ARG A 1 95 ? 2.763 5.045 7.084 1.00 96.81 95 ARG A C 1
ATOM 742 O O . ARG A 1 95 ? 2.349 5.660 8.055 1.00 96.81 95 ARG A O 1
ATOM 749 N N . ASP A 1 96 ? 3.873 5.404 6.442 1.00 95.44 96 ASP A N 1
ATOM 750 C CA . ASP A 1 96 ? 4.612 6.630 6.779 1.00 95.44 96 ASP A CA 1
ATOM 751 C C . ASP A 1 96 ? 4.002 7.843 6.080 1.00 95.44 96 ASP A C 1
ATOM 753 O O . ASP A 1 96 ? 3.888 8.909 6.682 1.00 95.44 96 ASP A O 1
ATOM 757 N N . GLY A 1 97 ? 3.561 7.683 4.827 1.00 95.25 97 GLY A N 1
ATOM 758 C CA . GLY A 1 97 ? 2.951 8.776 4.067 1.00 95.25 97 GLY A CA 1
ATOM 759 C C . GLY A 1 97 ? 1.716 9.358 4.762 1.00 95.25 97 GLY A C 1
ATOM 760 O O . GLY A 1 97 ? 1.588 10.581 4.861 1.00 95.25 97 GLY A O 1
ATOM 761 N N . GLU A 1 98 ? 0.869 8.499 5.335 1.00 93.19 98 GLU A N 1
ATOM 762 C CA . GLU A 1 98 ? -0.329 8.911 6.081 1.00 93.19 98 GLU A CA 1
ATOM 763 C C . GLU A 1 98 ? -0.047 9.654 7.399 1.00 93.19 98 GLU A C 1
ATOM 765 O O . GLU A 1 98 ? -0.949 10.288 7.947 1.00 93.19 98 GLU A O 1
ATOM 770 N N . GLN A 1 99 ? 1.195 9.622 7.908 1.00 90.19 99 GLN A N 1
ATOM 771 C CA . GLN A 1 99 ? 1.591 10.395 9.096 1.00 90.19 99 GLN A CA 1
ATOM 772 C C . GLN A 1 99 ? 1.831 11.879 8.780 1.00 90.19 99 GLN A C 1
ATOM 774 O O . GLN A 1 99 ? 2.039 12.685 9.691 1.00 90.19 99 GLN A O 1
ATOM 779 N N . SER A 1 100 ? 1.791 12.265 7.502 1.00 92.12 100 SER A N 1
ATOM 780 C CA . SER A 1 100 ? 1.904 13.664 7.096 1.00 92.12 100 SER A CA 1
ATOM 781 C C . SER A 1 100 ? 0.665 14.464 7.533 1.00 92.12 100 SER A C 1
ATOM 783 O O . SER A 1 100 ? -0.462 13.976 7.400 1.00 92.12 100 SER A O 1
ATOM 785 N N . PRO A 1 101 ? 0.819 15.714 8.016 1.00 91.44 101 PRO A N 1
ATOM 786 C CA . PRO A 1 101 ? -0.318 16.550 8.389 1.00 91.44 101 PRO A CA 1
ATOM 787 C C . PRO A 1 101 ? -1.335 16.690 7.248 1.00 91.44 101 PRO A C 1
ATOM 789 O O . PRO A 1 101 ? -0.995 17.141 6.156 1.00 91.44 101 PRO A O 1
ATOM 792 N N . GLY A 1 102 ? -2.588 16.312 7.511 1.00 90.50 102 GLY A N 1
ATOM 793 C CA . GLY A 1 102 ? -3.676 16.371 6.528 1.00 90.50 102 GLY A CA 1
ATOM 794 C C . GLY A 1 102 ? -3.720 15.216 5.519 1.00 90.50 102 GLY A C 1
ATOM 795 O O . GLY A 1 102 ? -4.545 15.266 4.613 1.00 90.50 102 GLY A O 1
ATOM 796 N N . ALA A 1 103 ? -2.880 14.186 5.669 1.00 90.75 103 ALA A N 1
ATOM 797 C CA . ALA A 1 103 ? -2.827 13.020 4.779 1.00 90.75 103 ALA A CA 1
ATOM 798 C C . ALA A 1 103 ? -3.399 11.737 5.411 1.00 90.75 103 ALA A C 1
ATOM 800 O O . ALA A 1 103 ? -3.059 10.638 4.983 1.00 90.75 103 ALA A O 1
ATOM 801 N N . THR A 1 104 ? -4.245 11.855 6.437 1.00 91.25 104 THR A N 1
ATOM 802 C CA . THR A 1 104 ? -4.875 10.694 7.078 1.00 91.25 104 THR A CA 1
ATOM 803 C C . THR A 1 104 ? -5.749 9.947 6.077 1.00 91.25 104 THR A C 1
ATOM 805 O O . THR A 1 104 ? -6.601 10.555 5.432 1.00 91.25 104 THR A O 1
ATOM 808 N N . LEU A 1 105 ? -5.547 8.634 5.971 1.00 93.88 105 LEU A N 1
ATOM 809 C CA . LEU A 1 105 ? -6.256 7.779 5.028 1.00 93.88 105 LEU A CA 1
ATOM 810 C C . LEU A 1 105 ? -7.255 6.889 5.762 1.00 93.88 105 LEU A C 1
ATOM 812 O O . LEU A 1 105 ? -6.929 6.241 6.753 1.00 93.88 105 LEU A O 1
ATOM 816 N N . THR A 1 106 ? -8.465 6.801 5.231 1.00 93.69 106 THR A N 1
ATOM 817 C CA . THR A 1 106 ? -9.427 5.767 5.619 1.00 93.69 106 THR A CA 1
ATOM 818 C C . THR A 1 106 ? -9.032 4.412 5.032 1.00 93.69 106 THR A C 1
ATOM 820 O O . THR A 1 106 ? -8.401 4.340 3.974 1.00 93.69 106 THR A O 1
ATOM 823 N N . SER A 1 107 ? -9.494 3.312 5.636 1.00 94.19 107 SER A N 1
ATOM 824 C CA . SER A 1 107 ? -9.337 1.953 5.084 1.00 94.19 107 SER A CA 1
ATOM 825 C C . SER A 1 107 ? -9.668 1.835 3.586 1.00 94.19 107 SER A C 1
ATOM 827 O O . SER A 1 107 ? -8.983 1.138 2.834 1.00 94.19 107 SER A O 1
ATOM 829 N N . LYS A 1 108 ? -10.712 2.536 3.126 1.00 95.44 108 LYS A N 1
ATOM 830 C CA . LYS A 1 108 ? -11.124 2.531 1.717 1.00 95.44 108 LYS A CA 1
ATOM 831 C C . LYS A 1 108 ? -10.113 3.254 0.824 1.00 95.44 108 LYS A C 1
ATOM 833 O O . LYS A 1 108 ? -9.748 2.725 -0.222 1.00 95.44 108 LYS A O 1
ATOM 838 N N . GLU A 1 109 ? -9.646 4.428 1.243 1.00 96.69 109 GLU A N 1
ATOM 839 C CA . GLU A 1 109 ? -8.627 5.189 0.511 1.00 96.69 109 GLU A CA 1
ATOM 840 C C . GLU A 1 109 ? -7.305 4.422 0.450 1.00 96.69 109 GLU A C 1
ATOM 842 O O . GLU A 1 109 ? -6.691 4.357 -0.617 1.00 96.69 109 GLU A O 1
ATOM 847 N N . LYS A 1 110 ? -6.911 3.753 1.545 1.00 97.56 110 LYS A N 1
ATOM 848 C CA . LYS A 1 110 ? -5.743 2.861 1.553 1.00 97.56 110 LYS A CA 1
ATOM 849 C C . LYS A 1 110 ? -5.864 1.767 0.498 1.00 97.56 110 LYS A C 1
ATOM 851 O O . 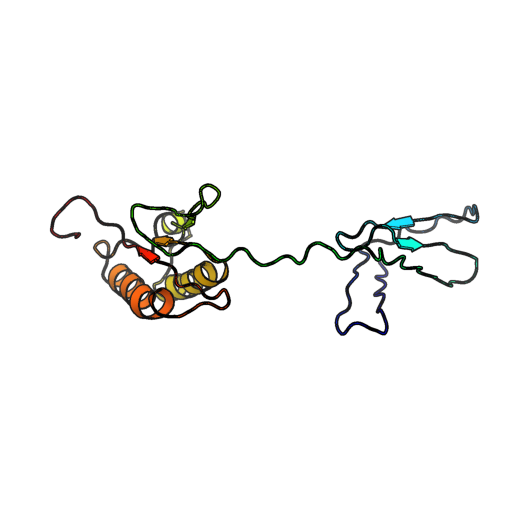LYS A 1 110 ? -4.925 1.545 -0.262 1.00 97.56 110 LYS A O 1
ATOM 856 N N . LEU A 1 111 ? -7.020 1.109 0.409 1.00 97.94 111 LEU A N 1
ATOM 857 C CA . LEU A 1 111 ? -7.265 0.063 -0.584 1.00 97.94 111 LEU A CA 1
ATOM 858 C C . LEU A 1 111 ? -7.202 0.596 -2.024 1.00 97.94 111 LEU A C 1
ATOM 860 O O . LEU A 1 111 ? -6.631 -0.055 -2.902 1.00 97.94 111 LEU A O 1
ATOM 864 N N . ASP A 1 112 ? -7.764 1.777 -2.277 1.00 97.69 112 ASP A N 1
ATOM 865 C CA . ASP A 1 112 ? -7.729 2.396 -3.603 1.00 97.69 112 ASP A CA 1
ATOM 866 C C . ASP A 1 112 ? -6.302 2.785 -4.009 1.00 97.69 112 ASP A C 1
ATOM 868 O O . ASP A 1 112 ? -5.881 2.476 -5.127 1.00 97.69 112 ASP A O 1
ATOM 872 N N . ILE A 1 113 ? -5.519 3.363 -3.096 1.00 98.06 113 ILE A N 1
ATOM 873 C CA . ILE A 1 113 ? -4.103 3.678 -3.330 1.00 98.06 113 ILE A CA 1
ATOM 874 C C . ILE A 1 113 ? -3.277 2.394 -3.501 1.00 98.06 113 ILE A C 1
ATOM 876 O O . ILE A 1 113 ? -2.475 2.317 -4.431 1.00 98.06 113 ILE A O 1
ATOM 880 N N . ALA A 1 114 ? -3.508 1.348 -2.699 1.00 98.19 114 ALA A N 1
ATOM 881 C CA . ALA A 1 114 ? -2.815 0.060 -2.822 1.00 98.19 114 ALA A CA 1
ATOM 882 C C . ALA A 1 114 ? -2.977 -0.557 -4.221 1.00 98.19 114 ALA A C 1
ATOM 884 O O . ALA A 1 114 ? -2.015 -1.068 -4.799 1.00 98.19 114 ALA A O 1
ATOM 885 N N . ARG A 1 115 ? -4.175 -0.455 -4.814 1.00 97.19 115 ARG A N 1
ATOM 886 C CA . ARG A 1 115 ? -4.415 -0.881 -6.204 1.00 97.19 115 ARG A CA 1
ATOM 887 C C . ARG A 1 115 ? -3.591 -0.071 -7.201 1.00 97.19 115 ARG A C 1
ATOM 889 O O . ARG A 1 115 ? -3.079 -0.642 -8.161 1.00 97.19 115 ARG A O 1
ATOM 896 N N . GLN A 1 116 ? -3.453 1.238 -6.992 1.00 97.25 116 GLN A N 1
ATOM 897 C CA . GLN A 1 116 ? -2.629 2.082 -7.862 1.00 97.25 116 GLN A CA 1
ATOM 898 C C . GLN A 1 116 ? -1.139 1.767 -7.715 1.00 97.25 116 GLN A C 1
ATOM 900 O O . GLN A 1 116 ? -0.446 1.673 -8.724 1.00 97.25 116 GLN A O 1
ATOM 905 N N . LEU A 1 117 ? -0.655 1.516 -6.496 1.00 97.56 117 LEU A N 1
ATOM 906 C CA . LEU A 1 117 ? 0.725 1.086 -6.247 1.00 97.56 117 LEU A CA 1
ATOM 907 C C . LEU A 1 117 ? 1.029 -0.259 -6.927 1.00 97.56 117 LEU A C 1
ATOM 909 O O . LEU A 1 117 ? 2.070 -0.412 -7.571 1.00 97.56 117 LEU A O 1
ATOM 913 N N . ALA A 1 118 ? 0.095 -1.212 -6.878 1.00 96.25 118 ALA A N 1
ATOM 914 C CA . ALA A 1 118 ? 0.226 -2.484 -7.589 1.00 96.25 118 ALA A CA 1
ATOM 915 C C . ALA A 1 118 ? 0.315 -2.295 -9.116 1.00 96.25 118 ALA A C 1
ATOM 917 O O . ALA A 1 118 ? 1.153 -2.918 -9.774 1.00 96.25 118 ALA A O 1
ATOM 918 N N . LYS A 1 119 ? -0.498 -1.390 -9.682 1.00 94.06 119 LYS A N 1
ATOM 919 C CA . LYS A 1 119 ? -0.451 -1.029 -11.111 1.00 94.06 119 LYS A CA 1
ATOM 920 C C . LYS A 1 119 ? 0.845 -0.320 -11.498 1.00 94.06 119 LYS A C 1
ATOM 922 O O . LYS A 1 119 ? 1.429 -0.654 -12.527 1.00 94.06 119 LYS A O 1
ATOM 927 N N . LEU A 1 120 ? 1.314 0.604 -10.656 1.00 94.94 120 LEU A N 1
ATOM 928 C CA . LEU A 1 120 ? 2.618 1.259 -10.790 1.00 94.94 120 LEU A CA 1
ATOM 929 C C . LEU A 1 120 ? 3.760 0.233 -10.766 1.00 94.94 120 LEU A C 1
ATOM 931 O O . LEU A 1 120 ? 4.803 0.435 -11.386 1.00 94.94 120 LEU A O 1
ATOM 935 N N . GLY A 1 121 ? 3.530 -0.900 -10.102 1.00 93.94 121 GLY A N 1
ATOM 936 C CA . GLY A 1 121 ? 4.452 -2.014 -10.052 1.00 93.94 121 GLY A CA 1
ATOM 937 C C . GLY A 1 121 ? 5.488 -1.851 -8.949 1.00 93.94 121 GLY A C 1
ATOM 938 O O . GLY A 1 121 ? 6.659 -2.152 -9.153 1.00 93.94 121 GLY A O 1
ATOM 939 N N . VAL A 1 122 ? 5.095 -1.409 -7.764 1.00 96.19 122 VAL A N 1
ATOM 940 C CA . VAL A 1 122 ? 5.987 -1.542 -6.604 1.00 96.19 122 VAL A CA 1
ATOM 941 C C . VAL A 1 122 ? 6.188 -3.025 -6.260 1.00 96.19 122 VAL A C 1
ATOM 943 O O . VAL A 1 122 ? 5.346 -3.866 -6.588 1.00 96.19 122 VAL A O 1
ATOM 946 N N . ASP A 1 123 ? 7.321 -3.377 -5.656 1.00 96.62 123 ASP A N 1
ATOM 947 C CA . ASP A 1 123 ? 7.606 -4.767 -5.282 1.00 96.62 123 ASP A CA 1
ATOM 948 C C . ASP A 1 123 ? 6.936 -5.140 -3.963 1.00 96.62 123 ASP A C 1
ATOM 950 O O . ASP A 1 123 ? 6.453 -6.265 -3.808 1.00 96.62 123 ASP A O 1
ATOM 954 N N . ILE A 1 124 ? 6.945 -4.195 -3.020 1.00 98.19 124 ILE A N 1
ATOM 955 C CA . ILE A 1 124 ? 6.468 -4.360 -1.650 1.00 98.19 124 ILE A CA 1
ATOM 956 C C . ILE A 1 124 ? 5.663 -3.113 -1.268 1.00 98.19 124 ILE A C 1
ATOM 958 O O . ILE A 1 124 ? 6.111 -1.991 -1.507 1.00 98.19 124 ILE A O 1
ATOM 962 N N . ILE A 1 125 ? 4.491 -3.318 -0.669 1.00 98.62 125 ILE A N 1
ATOM 963 C CA . ILE A 1 125 ? 3.624 -2.266 -0.129 1.00 98.62 125 ILE A CA 1
ATOM 964 C C . ILE A 1 125 ? 3.584 -2.425 1.391 1.00 98.62 125 ILE A C 1
ATOM 966 O O . ILE A 1 125 ? 3.096 -3.444 1.882 1.00 98.62 125 ILE A O 1
ATOM 970 N N . GLU A 1 126 ? 4.052 -1.429 2.140 1.00 98.69 126 GLU A N 1
ATOM 971 C CA . GLU A 1 126 ? 3.793 -1.332 3.579 1.00 98.69 126 GLU A CA 1
ATOM 972 C C . GLU A 1 126 ? 2.392 -0.756 3.793 1.00 98.69 126 GLU A C 1
ATOM 974 O O . GLU A 1 126 ? 2.165 0.445 3.669 1.00 98.69 126 GLU A O 1
ATOM 979 N N . ALA A 1 127 ? 1.426 -1.633 4.056 1.00 98.25 127 ALA A N 1
ATOM 980 C CA . ALA A 1 127 ? 0.002 -1.313 4.018 1.00 98.25 127 ALA A CA 1
ATOM 981 C C . ALA A 1 127 ? -0.529 -0.621 5.287 1.00 98.25 127 ALA A C 1
ATOM 983 O O . ALA A 1 127 ? -1.679 -0.183 5.302 1.00 98.25 127 ALA A O 1
ATOM 984 N N . GLY A 1 128 ? 0.276 -0.542 6.349 1.00 97.12 128 GLY A N 1
ATOM 985 C CA . GLY A 1 128 ? -0.107 0.072 7.619 1.00 97.12 128 GLY A CA 1
ATOM 986 C C . GLY A 1 128 ? 0.527 -0.611 8.829 1.00 97.12 128 GLY A C 1
ATOM 987 O O . GLY A 1 128 ? 1.443 -1.427 8.702 1.00 97.12 128 GLY A O 1
ATOM 988 N N . PHE A 1 129 ? 0.006 -0.291 10.013 1.00 97.50 129 PHE A N 1
ATOM 989 C CA . PHE A 1 129 ? 0.402 -0.895 11.285 1.00 97.50 129 PHE A CA 1
ATOM 990 C C . PHE A 1 129 ? -0.806 -1.605 11.930 1.00 97.50 129 PHE A C 1
ATOM 992 O O . PHE A 1 129 ? -1.570 -0.965 12.650 1.00 97.50 129 PHE A O 1
ATOM 999 N N . PRO A 1 130 ? -0.985 -2.928 11.728 1.00 97.56 130 PRO A N 1
ATOM 1000 C CA . PRO A 1 130 ? -2.184 -3.652 12.169 1.00 97.56 130 PRO A CA 1
ATOM 1001 C C . PRO A 1 130 ? -2.510 -3.535 13.663 1.00 97.56 130 PRO A C 1
ATOM 1003 O O . PRO A 1 130 ? -3.676 -3.569 14.040 1.00 97.56 130 PRO A O 1
ATOM 1006 N N . ALA A 1 131 ? -1.503 -3.388 14.528 1.00 97.44 131 ALA A N 1
ATOM 1007 C CA . ALA A 1 131 ? -1.722 -3.259 15.969 1.00 97.44 131 ALA A CA 1
ATOM 1008 C C . ALA A 1 131 ? -2.043 -1.821 16.428 1.00 97.44 131 ALA A C 1
ATOM 1010 O O . ALA A 1 131 ? -2.328 -1.616 17.609 1.00 97.44 131 ALA A O 1
ATOM 1011 N N . ALA A 1 132 ? -1.985 -0.823 15.537 1.00 94.75 132 ALA A N 1
ATOM 1012 C CA . ALA A 1 132 ? -2.269 0.571 15.882 1.00 94.75 132 ALA A CA 1
ATOM 1013 C C . ALA A 1 132 ? -3.756 0.805 16.166 1.00 94.75 132 ALA A C 1
ATOM 1015 O O . ALA A 1 132 ? -4.109 1.499 17.122 1.00 94.75 132 ALA A O 1
ATOM 1016 N N . SER A 1 133 ? -4.630 0.227 15.340 1.00 94.62 133 SER A N 1
ATOM 1017 C CA . SER A 1 133 ? -6.072 0.411 15.437 1.00 94.62 133 SER A CA 1
ATOM 1018 C C . SER A 1 133 ? -6.829 -0.737 14.768 1.00 94.62 133 SER A C 1
ATOM 1020 O O . SER A 1 133 ? -6.285 -1.482 13.955 1.00 94.62 133 SER A O 1
ATOM 1022 N N . LYS A 1 134 ? -8.123 -0.869 15.084 1.00 95.38 134 LYS A N 1
ATOM 1023 C CA . LYS A 1 134 ? -8.994 -1.822 14.384 1.00 95.38 134 LYS A CA 1
ATOM 1024 C C . LYS A 1 134 ? -9.155 -1.465 12.902 1.00 95.38 134 LYS A C 1
ATOM 1026 O O . LYS A 1 134 ? -9.255 -2.371 12.087 1.00 95.38 134 LYS A O 1
ATOM 1031 N N . ASP A 1 135 ? -9.170 -0.174 12.566 1.00 94.19 135 ASP A N 1
ATOM 1032 C CA . ASP A 1 135 ? -9.276 0.275 11.172 1.00 94.19 135 ASP A CA 1
ATOM 1033 C C . ASP A 1 135 ? -8.030 -0.134 10.374 1.00 94.19 135 ASP A C 1
ATOM 1035 O O . ASP A 1 135 ? -8.155 -0.747 9.319 1.00 94.19 135 ASP A O 1
ATOM 1039 N N . ASP A 1 136 ? -6.829 0.064 10.932 1.00 95.75 136 ASP A N 1
ATOM 1040 C CA . ASP A 1 136 ? -5.578 -0.375 10.297 1.00 95.75 136 ASP A CA 1
ATOM 1041 C C . ASP A 1 136 ? -5.507 -1.887 10.112 1.00 95.75 136 ASP A C 1
ATOM 1043 O O . ASP A 1 136 ? -5.050 -2.365 9.073 1.00 95.75 136 ASP A O 1
ATOM 1047 N N . PHE A 1 137 ? -5.970 -2.653 11.101 1.00 96.94 137 PHE A N 1
ATOM 1048 C CA . PHE A 1 137 ? -6.039 -4.103 10.982 1.00 96.94 137 PHE A CA 1
ATOM 1049 C C . PHE A 1 137 ? -6.914 -4.531 9.795 1.00 96.94 137 PHE A C 1
ATOM 1051 O O . PHE A 1 137 ? -6.476 -5.324 8.957 1.00 96.94 137 PHE A O 1
ATOM 1058 N N . GLU A 1 138 ? -8.132 -3.991 9.696 1.00 97.12 138 GLU A N 1
ATOM 1059 C CA . GLU A 1 138 ? -9.060 -4.321 8.608 1.00 97.12 138 GLU A CA 1
ATOM 1060 C C . GLU A 1 138 ? -8.544 -3.833 7.245 1.00 97.12 138 GLU A C 1
ATOM 1062 O O . GLU A 1 138 ? -8.676 -4.552 6.249 1.00 97.12 138 GLU A O 1
ATOM 1067 N N . ALA A 1 139 ? 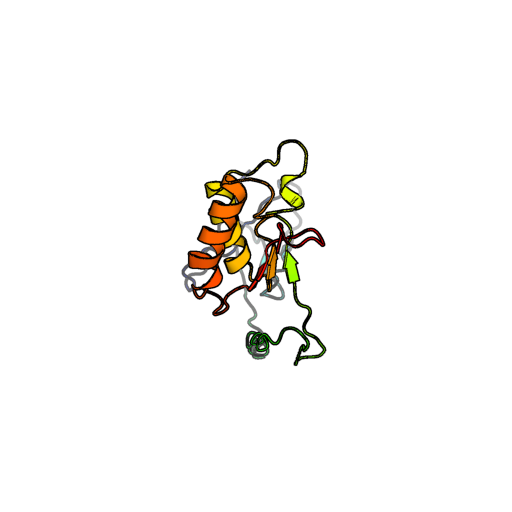-7.900 -2.662 7.189 1.00 97.62 139 ALA A N 1
ATOM 1068 C CA . ALA A 1 139 ? -7.273 -2.145 5.976 1.00 97.62 139 ALA A CA 1
ATOM 1069 C C . ALA A 1 139 ? -6.170 -3.082 5.465 1.00 97.62 139 ALA A C 1
ATOM 1071 O O . ALA A 1 139 ? -6.221 -3.528 4.315 1.00 97.62 139 ALA A O 1
ATOM 1072 N N . VAL A 1 140 ? -5.200 -3.428 6.322 1.00 98.31 140 VAL A N 1
ATOM 1073 C CA . VAL A 1 140 ? -4.075 -4.305 5.956 1.00 98.31 140 VAL A CA 1
ATOM 1074 C C . VAL A 1 140 ? -4.578 -5.684 5.544 1.00 98.31 140 VAL A C 1
ATOM 1076 O O . VAL A 1 140 ? -4.153 -6.206 4.512 1.00 98.31 140 VAL A O 1
ATOM 1079 N N . LYS A 1 141 ? -5.528 -6.252 6.297 1.00 98.19 141 LYS A N 1
ATOM 1080 C CA . LYS A 1 141 ? -6.151 -7.538 5.969 1.00 98.19 141 LYS A CA 1
ATOM 1081 C C . LYS A 1 141 ? -6.830 -7.505 4.599 1.00 98.19 141 LYS A C 1
ATOM 1083 O O . LYS A 1 141 ? -6.566 -8.369 3.767 1.00 98.19 141 LYS A O 1
ATOM 1088 N N . THR A 1 142 ? -7.650 -6.490 4.333 1.00 98.25 142 THR A N 1
ATOM 1089 C CA . THR A 1 142 ? -8.372 -6.359 3.058 1.00 98.25 142 THR A CA 1
ATOM 1090 C C . THR A 1 142 ? -7.410 -6.187 1.882 1.00 98.25 142 THR A C 1
ATOM 1092 O O . THR A 1 142 ? -7.606 -6.784 0.819 1.00 98.25 142 THR A O 1
ATOM 1095 N N . ILE A 1 143 ? -6.348 -5.393 2.052 1.00 98.50 143 ILE A N 1
ATOM 1096 C CA . ILE A 1 143 ? -5.305 -5.210 1.032 1.00 98.50 143 ILE A CA 1
ATOM 1097 C C . ILE A 1 143 ? -4.576 -6.533 0.770 1.00 98.50 143 ILE A C 1
ATOM 1099 O O . ILE A 1 143 ? -4.375 -6.888 -0.391 1.00 98.50 143 ILE A O 1
ATOM 1103 N N . ALA A 1 144 ? -4.231 -7.286 1.816 1.00 98.38 144 ALA A N 1
ATOM 1104 C CA . ALA A 1 144 ? -3.608 -8.600 1.685 1.00 98.38 144 ALA A CA 1
ATOM 1105 C C . ALA A 1 144 ? -4.510 -9.598 0.945 1.00 98.38 144 ALA A C 1
ATOM 1107 O O . ALA A 1 144 ? -4.060 -10.242 0.002 1.00 98.38 144 ALA A O 1
ATOM 1108 N N . GLU A 1 145 ? -5.789 -9.684 1.318 1.00 97.94 145 GLU A N 1
ATOM 1109 C CA . GLU A 1 145 ? -6.756 -10.602 0.707 1.00 97.94 145 GLU A CA 1
ATOM 1110 C C . GLU A 1 145 ? -7.043 -10.267 -0.763 1.00 97.94 145 GLU A C 1
ATOM 1112 O O . GLU A 1 145 ? -7.243 -11.178 -1.565 1.00 97.94 145 GLU A O 1
ATOM 1117 N N . THR A 1 146 ? -7.022 -8.984 -1.137 1.00 97.19 146 THR A N 1
ATOM 1118 C CA . THR A 1 146 ? -7.363 -8.532 -2.494 1.00 97.19 146 THR A CA 1
ATOM 1119 C C . THR A 1 146 ? -6.130 -8.238 -3.348 1.00 97.19 146 THR A C 1
ATOM 1121 O O . THR A 1 146 ? -5.815 -8.997 -4.263 1.00 97.19 146 THR A O 1
ATOM 1124 N N . VAL A 1 147 ? -5.412 -7.150 -3.066 1.00 97.56 147 VAL A N 1
ATOM 1125 C CA . VAL A 1 147 ? -4.243 -6.688 -3.836 1.00 97.56 147 VAL A CA 1
ATOM 1126 C C . VAL A 1 147 ? -3.091 -7.689 -3.741 1.00 97.56 147 VAL A C 1
ATOM 1128 O O . VAL A 1 147 ? -2.464 -7.989 -4.752 1.00 97.56 147 VAL A O 1
ATOM 1131 N N . GLY A 1 148 ? -2.861 -8.256 -2.555 1.00 96.81 148 GLY A N 1
ATOM 1132 C CA . GLY A 1 148 ? -1.819 -9.258 -2.311 1.00 96.81 148 GLY A CA 1
ATOM 1133 C C . GLY A 1 148 ? -2.081 -10.642 -2.916 1.00 96.81 148 GLY A C 1
ATOM 1134 O O . GLY A 1 148 ? -1.192 -11.484 -2.868 1.00 96.81 148 GLY A O 1
ATOM 1135 N N . ASN A 1 149 ? -3.262 -10.889 -3.499 1.00 94.69 149 ASN A N 1
ATOM 1136 C CA . ASN A 1 149 ? -3.613 -12.165 -4.143 1.00 94.69 149 ASN A CA 1
ATOM 1137 C C . ASN A 1 149 ? -4.099 -12.011 -5.594 1.00 94.69 149 ASN A C 1
ATOM 1139 O O . ASN A 1 149 ? -4.483 -12.998 -6.222 1.00 94.69 149 ASN A O 1
ATOM 1143 N N . THR A 1 150 ? -4.100 -10.794 -6.142 1.00 91.31 150 THR A N 1
ATOM 1144 C CA . THR A 1 150 ? -4.593 -10.525 -7.500 1.00 91.31 150 THR A CA 1
ATOM 1145 C C . THR A 1 150 ? -3.445 -10.089 -8.397 1.00 91.31 150 THR A C 1
ATOM 1147 O O . THR A 1 150 ? -2.735 -9.136 -8.088 1.00 91.31 150 THR A O 1
ATOM 1150 N N . LEU A 1 151 ? -3.287 -10.755 -9.544 1.00 87.00 151 LEU A N 1
ATOM 1151 C CA . LEU A 1 151 ? -2.338 -10.330 -10.572 1.00 87.00 151 LEU A CA 1
ATOM 1152 C C . LEU A 1 151 ? -2.726 -8.949 -11.107 1.00 87.00 151 LEU A C 1
ATOM 1154 O O . LEU A 1 151 ? -3.823 -8.765 -11.637 1.00 87.00 151 LEU A O 1
ATOM 1158 N N . ALA A 1 152 ? -1.813 -7.985 -10.996 1.00 82.50 152 ALA A N 1
ATOM 1159 C CA . ALA A 1 152 ? -1.967 -6.699 -11.659 1.00 82.50 152 ALA A CA 1
ATOM 1160 C C . ALA A 1 152 ? -1.764 -6.840 -13.179 1.00 82.50 152 ALA A C 1
ATOM 1162 O O . ALA A 1 152 ? -1.247 -7.840 -13.676 1.00 82.50 152 ALA A O 1
ATOM 1163 N N . GLU A 1 153 ? -2.137 -5.805 -13.936 1.00 78.75 153 GLU A N 1
ATOM 1164 C CA . GLU A 1 153 ? -2.014 -5.763 -15.405 1.00 78.75 153 GLU A CA 1
ATOM 1165 C C . GLU A 1 153 ? -0.567 -5.992 -15.892 1.00 78.75 153 GLU A C 1
ATOM 1167 O O . GLU A 1 153 ? -0.340 -6.491 -16.991 1.00 78.75 153 GLU A O 1
ATOM 1172 N N . ASN A 1 154 ? 0.422 -5.680 -15.048 1.00 78.06 154 ASN A N 1
ATOM 1173 C CA . ASN A 1 154 ? 1.847 -5.917 -15.294 1.00 78.06 154 ASN A CA 1
ATOM 1174 C C . ASN A 1 154 ? 2.298 -7.376 -15.041 1.00 78.06 154 ASN A C 1
ATOM 1176 O O . ASN A 1 154 ? 3.477 -7.685 -15.217 1.00 78.06 154 ASN A O 1
ATOM 1180 N N . GLY A 1 155 ? 1.383 -8.266 -14.641 1.00 83.81 155 GLY A N 1
ATOM 1181 C CA . GLY A 1 155 ? 1.645 -9.682 -14.381 1.00 83.81 155 GLY A CA 1
ATOM 1182 C C . GLY A 1 155 ? 2.344 -9.971 -13.051 1.00 83.81 155 GLY A C 1
ATOM 1183 O O . GLY A 1 155 ? 2.901 -11.056 -12.895 1.00 83.81 155 GLY A O 1
ATOM 1184 N N . TYR A 1 156 ? 2.348 -9.024 -12.111 1.00 88.25 156 TYR A N 1
ATOM 1185 C CA . TYR A 1 156 ? 3.000 -9.157 -10.809 1.00 88.25 156 TYR A CA 1
ATOM 1186 C C . TYR A 1 156 ? 2.006 -8.962 -9.657 1.00 88.25 156 TYR A C 1
ATOM 1188 O O . TYR A 1 156 ? 1.012 -8.247 -9.789 1.00 88.25 156 TYR A O 1
ATOM 1196 N N . VAL A 1 157 ? 2.293 -9.608 -8.527 1.00 94.81 157 VAL A N 1
ATOM 1197 C CA . VAL A 1 157 ? 1.569 -9.444 -7.262 1.00 94.81 157 VAL A CA 1
ATOM 1198 C C . VAL A 1 157 ? 2.543 -8.834 -6.254 1.00 94.81 157 VAL A C 1
ATOM 1200 O O . VAL A 1 157 ? 3.596 -9.430 -6.018 1.00 94.81 157 VAL A O 1
ATOM 1203 N N . PRO A 1 158 ? 2.252 -7.653 -5.683 1.00 96.62 158 PRO A N 1
ATOM 1204 C CA . PRO A 1 158 ? 3.123 -7.049 -4.687 1.00 96.62 158 PRO A CA 1
ATOM 1205 C C . PRO A 1 158 ? 3.091 -7.833 -3.378 1.00 96.62 158 PRO A C 1
ATOM 1207 O O . PRO A 1 158 ? 2.064 -8.379 -2.976 1.00 96.62 158 PRO A O 1
ATOM 1210 N N . VAL A 1 159 ? 4.216 -7.829 -2.672 1.00 97.94 159 VAL A N 1
ATOM 1211 C CA . VAL A 1 159 ? 4.267 -8.323 -1.297 1.00 97.94 159 VAL A CA 1
ATOM 1212 C C . VAL A 1 159 ? 3.589 -7.303 -0.395 1.00 97.94 159 VAL A C 1
ATOM 1214 O O . VAL A 1 159 ? 3.910 -6.117 -0.445 1.00 97.94 159 VAL A O 1
ATOM 1217 N N . ILE A 1 160 ? 2.672 -7.764 0.447 1.00 98.44 160 ILE A N 1
ATOM 1218 C CA . ILE A 1 160 ? 2.002 -6.911 1.426 1.00 98.44 160 ILE A CA 1
ATOM 1219 C C . ILE A 1 160 ? 2.736 -7.031 2.761 1.00 98.44 160 ILE A C 1
ATOM 1221 O O . ILE A 1 160 ? 2.902 -8.126 3.295 1.00 98.44 160 ILE A O 1
ATOM 1225 N N . CYS A 1 161 ? 3.201 -5.898 3.277 1.00 98.44 161 CYS A N 1
ATOM 1226 C CA . CYS A 1 161 ? 3.929 -5.776 4.532 1.00 98.44 161 CYS A CA 1
ATOM 1227 C C . CYS A 1 161 ? 3.085 -4.991 5.546 1.00 98.44 161 CYS A C 1
ATOM 1229 O O . CYS A 1 161 ? 2.479 -3.979 5.201 1.00 98.44 161 CYS A O 1
ATOM 1231 N N . GLY A 1 162 ? 3.039 -5.459 6.793 1.00 97.88 162 GLY A N 1
ATOM 1232 C CA . GLY A 1 162 ? 2.503 -4.711 7.928 1.00 97.88 162 GLY A CA 1
ATOM 1233 C C . GLY A 1 162 ? 3.623 -4.399 8.914 1.00 97.88 162 GLY A C 1
ATOM 1234 O O . GLY A 1 162 ? 4.445 -5.270 9.201 1.00 97.88 162 GLY A O 1
ATOM 1235 N N . LEU A 1 163 ? 3.657 -3.172 9.430 1.00 98.00 163 LEU A N 1
ATOM 1236 C CA . LEU A 1 163 ? 4.606 -2.777 10.467 1.00 98.00 163 LEU A CA 1
ATOM 1237 C C . LEU A 1 163 ? 4.264 -3.464 11.798 1.00 98.00 163 LEU A C 1
ATOM 1239 O O . LEU A 1 163 ? 3.097 -3.632 12.138 1.00 98.00 163 LEU A O 1
ATOM 1243 N N . SER A 1 164 ? 5.281 -3.779 12.595 1.00 98.06 164 SER A N 1
ATOM 1244 C CA . SER A 1 164 ? 5.147 -4.195 13.995 1.00 98.06 164 SER A CA 1
ATOM 1245 C C . SER A 1 164 ? 6.265 -3.565 14.823 1.00 98.06 164 SER A C 1
ATOM 1247 O O . SER A 1 164 ? 7.403 -3.496 14.350 1.00 98.06 164 SER A O 1
ATOM 1249 N N . ARG A 1 165 ? 6.007 -3.165 16.076 1.00 98.31 165 ARG A N 1
ATOM 1250 C CA . ARG A 1 165 ? 7.107 -2.905 17.026 1.00 98.31 165 ARG A CA 1
ATOM 1251 C C . ARG A 1 165 ? 7.700 -4.239 17.491 1.00 98.31 165 ARG A C 1
ATOM 1253 O O . ARG A 1 165 ? 7.089 -5.292 17.349 1.00 98.31 165 ARG A O 1
ATOM 1260 N N . CYS A 1 166 ? 8.866 -4.198 18.131 1.00 97.81 166 CYS A N 1
ATOM 1261 C CA . CYS A 1 166 ? 9.559 -5.388 18.636 1.00 97.81 166 CYS A CA 1
ATOM 1262 C C . CYS A 1 166 ? 8.918 -5.967 19.916 1.00 97.81 166 CYS A C 1
ATOM 1264 O O . CYS A 1 166 ? 9.557 -6.021 20.968 1.00 97.81 166 CYS A O 1
ATOM 1266 N N . ASN A 1 167 ? 7.646 -6.371 19.869 1.00 97.25 167 ASN A N 1
ATOM 1267 C CA . ASN A 1 167 ? 6.963 -7.014 20.991 1.00 97.25 167 ASN A CA 1
ATOM 1268 C C . ASN A 1 167 ? 5.934 -8.058 20.510 1.00 97.25 167 ASN A C 1
ATOM 1270 O O . ASN A 1 167 ? 5.407 -7.959 19.410 1.00 97.25 167 ASN A O 1
ATOM 1274 N N . LYS A 1 168 ? 5.616 -9.042 21.363 1.00 97.75 168 LYS A N 1
ATOM 1275 C CA . LYS A 1 168 ? 4.742 -10.183 21.018 1.00 97.75 168 LYS A CA 1
ATOM 1276 C C . LYS A 1 168 ? 3.279 -9.834 20.728 1.00 97.75 168 LYS A C 1
ATOM 1278 O O . LYS A 1 168 ? 2.563 -10.695 20.251 1.00 97.75 168 LYS A O 1
ATOM 1283 N N . LYS A 1 169 ? 2.797 -8.656 21.131 1.00 96.75 169 LYS A N 1
ATOM 1284 C CA . LYS A 1 169 ? 1.402 -8.259 20.888 1.00 96.75 169 LYS A CA 1
ATOM 1285 C C . LYS A 1 169 ? 1.223 -7.661 19.495 1.00 96.75 169 LYS A C 1
ATOM 1287 O O . LYS A 1 169 ? 0.110 -7.669 18.989 1.00 96.75 169 LYS A O 1
ATOM 1292 N N . ASP A 1 170 ? 2.295 -7.110 18.933 1.00 97.19 170 ASP A N 1
ATOM 1293 C CA . ASP A 1 170 ? 2.296 -6.492 17.612 1.00 97.19 170 ASP A CA 1
ATOM 1294 C C . ASP A 1 170 ? 2.565 -7.496 16.473 1.00 97.19 170 ASP A C 1
ATOM 1296 O O . ASP A 1 170 ? 2.159 -7.221 15.348 1.00 97.19 170 ASP A O 1
ATOM 1300 N N . ILE A 1 171 ? 3.275 -8.599 16.756 1.00 94.56 171 ILE A N 1
ATOM 1301 C CA . ILE A 1 171 ? 3.665 -9.670 15.810 1.00 94.56 171 ILE A CA 1
ATOM 1302 C C . ILE A 1 171 ? 2.604 -10.770 15.801 1.00 94.56 171 ILE A C 1
ATOM 1304 O O . ILE A 1 171 ? 2.209 -11.194 14.694 1.00 94.56 171 ILE A O 1
#